Protein AF-A0A126T4B7-F1 (afdb_monomer_lite)

pLDDT: mean 78.83, std 16.31, range [33.16, 93.94]

Secondary structure (DSSP, 8-state):
-------HHHHHHHHHHHHHHHHHH---HHHHHHHHHHHTT-S-HHHHHHHHHHHHHTTS-------

Sequence (67 aa):
MILIPTTATFVEKLKKQAKALKKLDNCCYMEALEIVAKKAGYESWHHVKRCYDQSSAAKLGNIQNAK

Radius of gyration: 13.0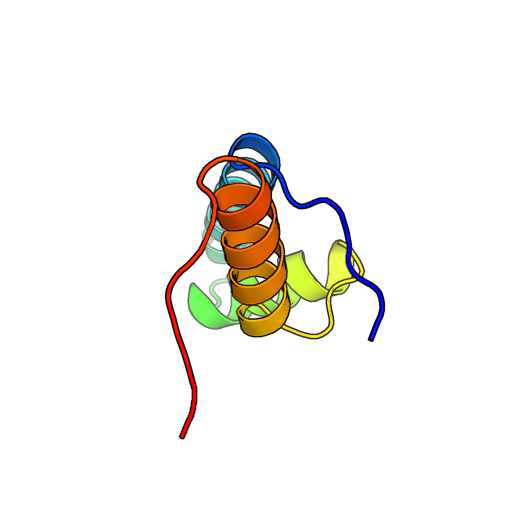8 Å; chains: 1; bounding box: 33×28×28 Å

Structure (mmCIF, N/CA/C/O backbone):
data_AF-A0A126T4B7-F1
#
_entry.id   AF-A0A126T4B7-F1
#
loop_
_atom_site.group_PDB
_atom_site.id
_atom_site.type_symbol
_atom_site.label_atom_id
_atom_site.label_alt_id
_atom_site.label_comp_id
_atom_site.label_asym_id
_atom_site.label_entity_id
_atom_site.label_seq_id
_atom_site.pdbx_PDB_ins_code
_atom_site.Cartn_x
_atom_site.Cartn_y
_atom_site.Cartn_z
_atom_site.occupanc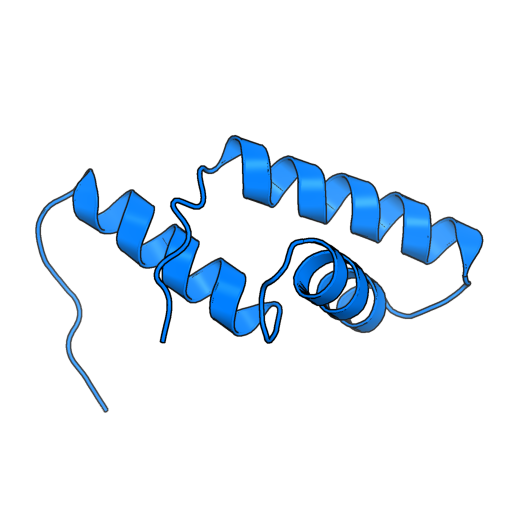y
_atom_site.B_iso_or_equiv
_atom_site.auth_seq_id
_atom_site.auth_comp_id
_atom_site.auth_asym_id
_atom_site.auth_atom_id
_atom_site.pdbx_PDB_model_num
ATOM 1 N N . MET A 1 1 ? -0.165 -14.193 -15.804 1.00 51.00 1 MET A N 1
ATOM 2 C CA . MET A 1 1 ? 0.496 -13.223 -14.906 1.00 51.00 1 MET A CA 1
ATOM 3 C C . MET A 1 1 ? 0.770 -11.961 -15.704 1.00 51.00 1 MET A C 1
ATOM 5 O O . MET A 1 1 ? 1.627 -11.991 -16.577 1.00 51.00 1 MET A O 1
ATOM 9 N N . ILE A 1 2 ? -0.026 -10.910 -15.491 1.00 64.19 2 ILE A N 1
ATOM 10 C CA . ILE A 1 2 ? 0.146 -9.627 -16.185 1.00 64.19 2 ILE A CA 1
ATOM 11 C C . ILE A 1 2 ? 1.081 -8.768 -15.341 1.00 64.19 2 ILE A C 1
ATOM 13 O O . ILE A 1 2 ? 0.783 -8.470 -14.187 1.00 64.19 2 ILE A O 1
ATOM 17 N N . LEU A 1 3 ? 2.207 -8.386 -15.930 1.00 59.81 3 LEU A N 1
ATOM 18 C CA . LEU A 1 3 ? 3.158 -7.460 -15.339 1.00 59.81 3 LEU A CA 1
ATOM 19 C C . LEU A 1 3 ? 2.616 -6.039 -15.485 1.00 59.81 3 LEU A C 1
ATOM 21 O O . LEU A 1 3 ? 2.594 -5.481 -16.581 1.00 59.81 3 LEU A O 1
ATOM 25 N N . ILE A 1 4 ? 2.148 -5.466 -14.380 1.00 69.75 4 ILE A N 1
ATOM 26 C CA . ILE A 1 4 ? 1.708 -4.072 -14.348 1.00 69.75 4 ILE A CA 1
ATOM 27 C C . ILE A 1 4 ? 2.955 -3.223 -14.071 1.00 69.75 4 ILE A C 1
ATOM 29 O O . ILE A 1 4 ? 3.659 -3.512 -13.103 1.00 69.75 4 ILE A O 1
ATOM 33 N N . PRO A 1 5 ? 3.271 -2.194 -14.877 1.00 65.56 5 PRO A N 1
ATOM 34 C CA . PRO A 1 5 ? 4.418 -1.324 -14.630 1.00 65.56 5 PRO A CA 1
ATOM 35 C C . PRO A 1 5 ? 4.198 -0.501 -13.350 1.00 65.56 5 PRO A C 1
ATOM 37 O O . PRO A 1 5 ? 3.667 0.611 -13.361 1.00 65.56 5 PRO A O 1
ATOM 40 N N . THR A 1 6 ? 4.581 -1.078 -12.213 1.00 78.56 6 THR A N 1
ATOM 41 C CA . THR A 1 6 ? 4.438 -0.476 -10.891 1.00 78.56 6 THR A CA 1
ATOM 42 C C . THR A 1 6 ? 5.648 0.397 -10.580 1.00 78.56 6 THR A C 1
ATOM 44 O O . THR A 1 6 ? 6.725 -0.090 -10.253 1.00 78.56 6 THR A O 1
ATOM 47 N N . THR A 1 7 ? 5.462 1.712 -10.609 1.00 79.75 7 THR A N 1
ATOM 48 C CA . THR A 1 7 ? 6.485 2.677 -10.183 1.00 79.75 7 THR A CA 1
ATOM 49 C C . THR A 1 7 ? 6.455 2.910 -8.670 1.00 79.75 7 THR A C 1
ATOM 51 O O . THR A 1 7 ? 5.422 2.728 -8.019 1.00 79.75 7 THR A O 1
ATOM 54 N N . ALA A 1 8 ? 7.572 3.375 -8.096 1.00 80.75 8 ALA A N 1
ATOM 55 C CA . ALA A 1 8 ? 7.673 3.711 -6.667 1.00 80.75 8 ALA A CA 1
ATOM 56 C C . ALA A 1 8 ? 6.552 4.656 -6.211 1.00 80.75 8 ALA A C 1
ATOM 58 O O . ALA A 1 8 ? 5.874 4.398 -5.217 1.00 80.75 8 ALA A O 1
ATOM 59 N N . THR A 1 9 ? 6.270 5.681 -7.016 1.00 85.19 9 THR A N 1
ATOM 60 C CA . THR A 1 9 ? 5.200 6.652 -6.768 1.00 85.19 9 THR A CA 1
ATOM 61 C C . THR A 1 9 ? 3.820 5.994 -6.693 1.00 85.19 9 THR A C 1
ATOM 63 O O . THR A 1 9 ? 2.960 6.430 -5.925 1.00 85.19 9 THR A O 1
ATOM 66 N N . PHE A 1 10 ? 3.588 4.928 -7.465 1.00 86.50 10 PHE A N 1
ATOM 67 C CA . PHE A 1 10 ? 2.335 4.180 -7.432 1.00 86.50 10 PHE A CA 1
ATOM 68 C C . PHE A 1 10 ? 2.207 3.343 -6.151 1.00 86.50 10 PHE A C 1
ATOM 70 O O . PHE A 1 10 ? 1.165 3.377 -5.499 1.00 86.50 10 PHE A O 1
ATOM 77 N N . VAL A 1 11 ? 3.282 2.673 -5.719 1.00 88.31 11 VAL A N 1
ATOM 78 C CA . VAL A 1 11 ? 3.311 1.945 -4.434 1.00 88.31 11 VAL A CA 1
ATOM 79 C C . VAL A 1 11 ? 3.067 2.892 -3.260 1.00 88.31 11 VAL A C 1
ATOM 81 O O . VAL A 1 11 ? 2.317 2.568 -2.339 1.00 88.31 11 VAL A O 1
ATOM 84 N N . GLU A 1 12 ? 3.663 4.083 -3.281 1.00 90.44 12 GLU A N 1
ATOM 85 C CA . GLU A 1 12 ? 3.432 5.100 -2.254 1.00 90.44 12 GLU A CA 1
ATOM 86 C C . GLU A 1 12 ? 1.986 5.604 -2.238 1.00 90.44 12 GLU A C 1
ATOM 88 O O . GLU A 1 12 ? 1.410 5.775 -1.159 1.00 90.44 12 GLU A O 1
ATOM 93 N N . LYS A 1 13 ? 1.368 5.788 -3.415 1.00 91.25 13 LYS A N 1
ATOM 94 C CA . LYS A 1 13 ? -0.065 6.099 -3.526 1.00 91.25 13 LYS A CA 1
ATOM 95 C C . LYS A 1 13 ? -0.921 5.005 -2.888 1.00 91.25 13 LYS A C 1
ATOM 97 O O . LYS A 1 13 ? -1.775 5.332 -2.065 1.00 91.25 13 LYS A O 1
ATOM 102 N N . LEU A 1 14 ? -0.644 3.732 -3.176 1.00 91.06 14 LEU A N 1
ATOM 103 C CA . LEU A 1 14 ? -1.361 2.609 -2.564 1.00 91.06 14 LEU A CA 1
ATOM 104 C C . LEU A 1 14 ? -1.190 2.586 -1.039 1.00 91.06 14 LEU A C 1
ATOM 106 O O . LEU A 1 14 ? -2.170 2.449 -0.315 1.00 91.06 14 LEU A O 1
ATOM 110 N N . LYS A 1 15 ? 0.026 2.810 -0.519 1.00 91.44 15 LYS A N 1
ATOM 111 C CA . LYS A 1 15 ? 0.269 2.905 0.935 1.00 91.44 15 LYS A CA 1
ATOM 112 C C . LYS A 1 15 ? -0.509 4.055 1.581 1.00 91.44 15 LYS A C 1
ATOM 114 O O . LYS A 1 15 ? -1.051 3.892 2.675 1.00 91.44 15 LYS A O 1
ATOM 119 N N . LYS A 1 16 ? -0.580 5.221 0.924 1.00 93.94 16 LYS A N 1
ATOM 120 C CA . LYS A 1 16 ? -1.388 6.362 1.392 1.00 93.94 16 LYS A CA 1
ATOM 121 C C . LYS A 1 16 ? -2.875 6.013 1.415 1.00 93.94 16 LYS A C 1
ATOM 123 O O . LYS A 1 16 ? -3.534 6.282 2.418 1.00 93.94 16 LYS A O 1
ATOM 128 N N . GLN A 1 17 ? -3.378 5.364 0.366 1.00 92.19 17 GLN A N 1
ATOM 129 C CA . GLN A 1 17 ? -4.762 4.893 0.309 1.00 92.19 17 GLN A CA 1
ATOM 130 C C . GLN A 1 17 ? -5.052 3.856 1.397 1.00 92.19 17 GLN A C 1
ATOM 132 O O . GLN A 1 17 ? -6.048 3.995 2.094 1.00 92.19 17 GLN A O 1
ATOM 137 N N . ALA A 1 18 ? -4.158 2.894 1.635 1.00 92.44 18 ALA A N 1
ATOM 138 C CA . ALA A 1 18 ? -4.312 1.907 2.702 1.00 92.44 18 ALA A CA 1
ATOM 139 C C . ALA A 1 18 ? -4.316 2.550 4.098 1.00 92.44 18 ALA A C 1
ATOM 141 O O . ALA A 1 18 ? -5.094 2.152 4.959 1.00 92.44 18 ALA A O 1
ATOM 142 N N . LYS A 1 19 ? -3.500 3.588 4.338 1.00 91.75 19 LYS A N 1
ATOM 143 C CA . LYS A 1 19 ? -3.551 4.356 5.597 1.00 91.75 19 LYS A CA 1
ATOM 144 C C . LYS A 1 19 ? -4.876 5.096 5.781 1.00 91.75 19 LYS A C 1
ATOM 146 O O . LYS A 1 19 ? -5.363 5.165 6.907 1.00 91.75 19 LYS A O 1
ATOM 151 N N . ALA A 1 20 ? -5.429 5.669 4.714 1.00 92.25 20 ALA A N 1
ATOM 152 C CA . ALA A 1 20 ? -6.737 6.315 4.762 1.00 92.25 20 ALA A CA 1
ATOM 153 C C . ALA A 1 20 ? -7.850 5.284 5.004 1.00 92.25 20 ALA A C 1
ATOM 155 O O . ALA A 1 20 ? -8.697 5.491 5.866 1.00 92.25 20 ALA A O 1
ATOM 156 N N . LEU A 1 21 ? -7.782 4.143 4.317 1.00 90.00 21 LEU A N 1
ATOM 157 C CA . LEU A 1 21 ? -8.757 3.061 4.418 1.00 90.00 21 LEU A CA 1
ATOM 158 C C . LEU A 1 21 ? -8.730 2.406 5.804 1.00 90.00 21 LEU A C 1
ATOM 160 O O . LEU A 1 21 ? -9.778 2.259 6.409 1.00 90.00 21 LEU A O 1
ATOM 164 N N . LYS A 1 22 ? -7.547 2.176 6.389 1.00 90.19 22 LYS A N 1
ATOM 165 C CA . LYS A 1 22 ? -7.397 1.758 7.795 1.00 90.19 22 LYS A CA 1
ATOM 166 C C . LYS A 1 22 ? -8.154 2.675 8.764 1.00 90.19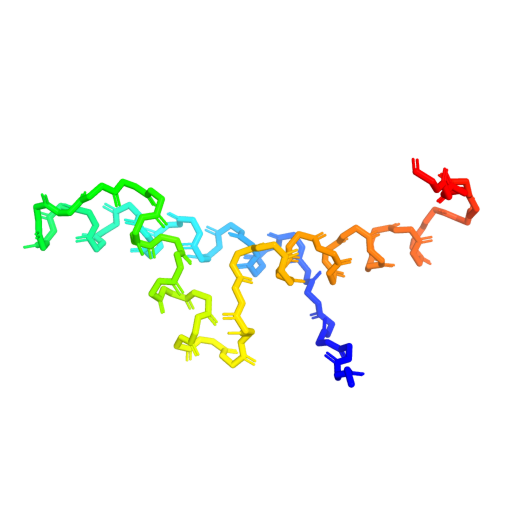 22 LYS A C 1
ATOM 168 O O . LYS A 1 22 ? -8.746 2.203 9.729 1.00 90.19 22 LYS A O 1
ATOM 173 N N . LYS A 1 23 ? -8.074 3.995 8.558 1.00 87.75 23 LYS A N 1
ATOM 174 C CA . LYS A 1 23 ? -8.745 4.973 9.431 1.00 87.75 23 LYS A CA 1
ATOM 175 C C . LYS A 1 23 ? -10.258 4.972 9.239 1.00 87.75 23 LYS A C 1
ATOM 177 O O . LYS A 1 23 ? -10.969 5.209 10.205 1.00 87.75 23 LYS A O 1
ATOM 182 N N . LEU A 1 24 ? -10.715 4.743 8.010 1.00 87.88 24 LEU A N 1
ATOM 183 C CA . LEU A 1 24 ? -12.129 4.759 7.655 1.00 87.88 24 LEU A CA 1
ATOM 184 C C . LEU A 1 24 ? -12.844 3.467 8.078 1.00 87.88 24 LEU A C 1
ATOM 186 O O . LEU A 1 24 ? -13.928 3.527 8.639 1.00 87.88 24 LEU A O 1
ATOM 190 N N . ASP A 1 25 ? -12.207 2.323 7.839 1.00 80.69 25 ASP A N 1
ATOM 191 C CA . ASP A 1 25 ? -12.810 0.987 7.928 1.00 80.69 25 ASP A CA 1
ATOM 192 C C . ASP A 1 25 ? -12.456 0.249 9.236 1.00 80.69 25 ASP A C 1
ATOM 194 O O . ASP A 1 25 ? -12.832 -0.900 9.427 1.00 80.69 25 ASP A O 1
ATOM 198 N N . ASN A 1 26 ? -11.673 0.877 10.128 1.00 84.69 26 ASN A N 1
ATOM 199 C CA . ASN A 1 26 ? -11.101 0.269 11.344 1.00 84.69 26 ASN A CA 1
ATOM 200 C C . ASN A 1 26 ? -10.378 -1.081 11.109 1.00 84.69 26 ASN A C 1
ATOM 202 O O . ASN A 1 26 ? -10.159 -1.851 12.039 1.00 84.69 26 ASN A O 1
ATOM 206 N N . CYS A 1 27 ? -9.974 -1.373 9.872 1.00 86.06 27 CYS A N 1
ATOM 207 C CA . CYS A 1 27 ? -9.360 -2.641 9.496 1.00 86.06 27 CYS A CA 1
ATOM 208 C C . CYS A 1 27 ? -7.843 -2.657 9.745 1.00 86.06 27 CYS A C 1
ATOM 210 O O . CYS A 1 27 ? -7.190 -1.624 9.943 1.00 86.06 27 CYS A O 1
ATOM 212 N N . CYS A 1 28 ? -7.235 -3.843 9.718 1.00 90.38 28 CYS A N 1
ATOM 213 C CA . CYS A 1 28 ? -5.785 -3.961 9.813 1.00 90.38 28 CYS A CA 1
ATOM 214 C C . CYS A 1 28 ? -5.092 -3.352 8.583 1.00 90.38 28 CYS A C 1
ATOM 216 O O . CYS A 1 28 ? -5.593 -3.386 7.462 1.00 90.38 28 CYS A O 1
ATOM 218 N N . TYR A 1 29 ? -3.881 -2.816 8.774 1.00 87.75 29 TYR A N 1
ATOM 219 C CA . TYR A 1 29 ? -3.122 -2.203 7.676 1.00 87.75 29 TYR A CA 1
ATOM 220 C C . TYR A 1 29 ? -2.823 -3.193 6.538 1.00 87.75 29 TYR A C 1
ATOM 222 O O . TYR A 1 29 ? -2.822 -2.793 5.378 1.00 87.75 29 TYR A O 1
ATOM 230 N N . MET A 1 30 ? -2.592 -4.473 6.858 1.00 87.75 30 MET A N 1
ATOM 231 C CA . MET A 1 30 ? -2.431 -5.527 5.850 1.00 87.75 30 MET A CA 1
ATOM 232 C C . MET A 1 30 ? -3.704 -5.721 5.024 1.00 87.75 30 MET A C 1
ATOM 234 O O . MET A 1 30 ? -3.619 -5.671 3.801 1.00 87.75 30 MET A O 1
ATOM 238 N N . GLU A 1 31 ? -4.864 -5.831 5.673 1.00 90.56 31 GLU A N 1
ATOM 239 C CA . GLU A 1 31 ? -6.165 -5.922 4.996 1.00 90.56 31 GLU A CA 1
ATOM 240 C C . GLU A 1 31 ? -6.374 -4.732 4.052 1.00 90.56 31 GLU A C 1
ATOM 242 O O . GLU A 1 31 ? -6.692 -4.888 2.874 1.00 90.56 31 GLU A O 1
ATOM 247 N N . ALA A 1 32 ? -6.095 -3.521 4.544 1.00 93.25 32 ALA A N 1
ATOM 248 C CA . ALA A 1 32 ? -6.214 -2.306 3.754 1.00 93.25 32 ALA A CA 1
ATOM 249 C C . ALA A 1 32 ? -5.291 -2.315 2.524 1.00 93.25 32 ALA A C 1
ATOM 251 O O . ALA A 1 32 ? -5.700 -1.863 1.455 1.00 93.25 32 ALA A O 1
ATOM 252 N N . LEU A 1 33 ? -4.063 -2.836 2.651 1.00 91.19 33 LEU A N 1
ATOM 253 C CA . LEU A 1 33 ? -3.125 -2.993 1.535 1.00 91.19 33 LEU A CA 1
ATOM 254 C C . LEU A 1 33 ? -3.624 -4.002 0.495 1.00 91.19 33 LEU A C 1
ATOM 256 O O . LEU A 1 33 ? -3.468 -3.765 -0.703 1.00 91.19 33 LEU A O 1
ATOM 260 N N . GLU A 1 34 ? -4.232 -5.103 0.931 1.00 92.31 34 GLU A N 1
ATOM 261 C CA . GLU A 1 34 ? -4.822 -6.096 0.031 1.00 92.31 34 GLU A CA 1
ATOM 262 C C . GLU A 1 34 ? -6.013 -5.523 -0.738 1.00 92.31 34 GLU A C 1
ATOM 264 O O . GLU A 1 34 ? -6.104 -5.692 -1.955 1.00 92.31 34 GLU A O 1
ATOM 269 N N . ILE A 1 35 ? -6.885 -4.779 -0.052 1.00 91.25 35 ILE A N 1
ATOM 270 C CA . ILE A 1 35 ? -8.056 -4.133 -0.652 1.00 91.25 35 ILE A CA 1
ATOM 271 C C . ILE A 1 35 ? -7.627 -3.123 -1.721 1.00 91.25 35 ILE A C 1
ATOM 273 O O . ILE A 1 35 ? -8.135 -3.162 -2.843 1.00 91.25 35 ILE A O 1
ATOM 277 N N . VAL A 1 36 ? -6.674 -2.232 -1.418 1.00 92.12 36 VAL A N 1
ATOM 278 C CA . VAL A 1 36 ? -6.211 -1.241 -2.409 1.00 92.12 36 VAL A CA 1
ATOM 279 C C . VAL A 1 36 ? -5.446 -1.891 -3.562 1.00 92.12 36 VAL A C 1
ATOM 281 O O . VAL A 1 36 ? -5.556 -1.417 -4.690 1.00 92.12 36 VAL A O 1
ATOM 284 N N . ALA A 1 37 ? -4.720 -2.989 -3.317 1.00 90.69 37 ALA A N 1
ATOM 285 C CA . ALA A 1 37 ? -4.050 -3.751 -4.370 1.00 90.69 37 ALA A CA 1
ATOM 286 C C . ALA A 1 37 ? -5.068 -4.366 -5.341 1.00 90.69 37 ALA A C 1
ATOM 288 O O . ALA A 1 37 ? -4.974 -4.129 -6.546 1.00 90.69 37 ALA A O 1
ATOM 289 N N . LYS A 1 38 ? -6.088 -5.057 -4.816 1.00 90.38 38 LYS A N 1
ATOM 290 C CA . LYS A 1 38 ? -7.198 -5.611 -5.609 1.00 90.38 38 LYS A CA 1
ATOM 291 C C . LYS A 1 3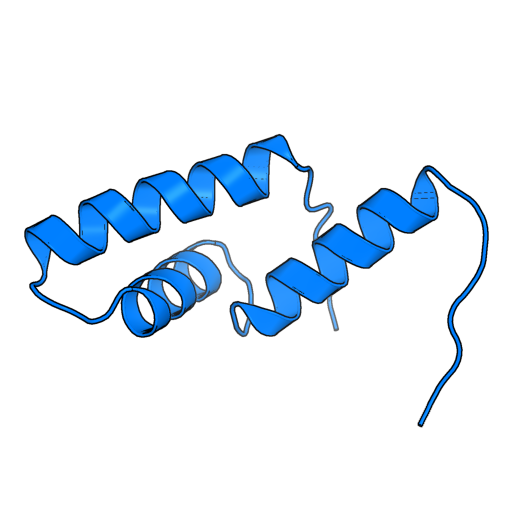8 ? -7.935 -4.536 -6.392 1.00 90.38 38 LYS A C 1
ATOM 293 O O . LYS A 1 38 ? -8.177 -4.692 -7.585 1.00 90.38 38 LYS A O 1
ATOM 298 N N . LYS A 1 39 ? -8.207 -3.396 -5.756 1.00 89.62 39 LYS A N 1
ATOM 299 C CA . LYS A 1 39 ? -8.871 -2.252 -6.394 1.00 89.62 39 LYS A CA 1
ATOM 300 C C . LYS A 1 39 ? -8.047 -1.627 -7.524 1.00 89.62 39 LYS A C 1
ATOM 302 O O . LYS A 1 39 ? -8.618 -1.072 -8.455 1.00 89.62 39 LYS A O 1
ATOM 307 N N . ALA A 1 40 ? -6.723 -1.726 -7.454 1.00 86.50 40 ALA A N 1
ATOM 308 C CA . ALA A 1 40 ? -5.810 -1.273 -8.499 1.00 86.50 40 ALA A CA 1
ATOM 309 C C . ALA A 1 40 ? -5.545 -2.330 -9.592 1.00 86.50 40 ALA A C 1
ATOM 311 O O . ALA A 1 40 ? -4.735 -2.077 -10.481 1.00 86.50 40 ALA A O 1
ATOM 312 N N . GLY A 1 41 ? -6.208 -3.492 -9.538 1.00 85.94 41 GLY A N 1
ATOM 313 C CA . GLY A 1 41 ? -6.082 -4.561 -10.533 1.00 85.94 41 GLY A CA 1
ATOM 314 C C . GLY A 1 41 ? -4.978 -5.582 -10.245 1.00 85.94 41 GLY A C 1
ATOM 315 O O . GLY A 1 41 ? -4.652 -6.388 -11.113 1.00 85.94 41 GLY A O 1
ATOM 316 N N . TYR A 1 42 ? -4.391 -5.571 -9.046 1.00 88.00 42 TYR A N 1
ATOM 317 C CA . TYR A 1 42 ? -3.419 -6.579 -8.619 1.00 88.00 42 TYR A CA 1
ATOM 318 C C . TYR A 1 42 ? -4.117 -7.707 -7.857 1.00 88.00 42 TYR A C 1
ATOM 320 O O . TYR A 1 42 ? -5.072 -7.467 -7.132 1.00 88.00 42 TYR A O 1
ATOM 328 N N . GLU A 1 43 ? -3.601 -8.932 -7.933 1.00 86.25 43 GLU A N 1
ATOM 329 C CA . GLU A 1 43 ? -4.177 -10.064 -7.190 1.00 86.25 43 GLU A CA 1
ATOM 330 C C . GLU A 1 43 ? -4.026 -9.904 -5.664 1.00 86.25 43 GLU A C 1
ATOM 332 O O . GLU A 1 43 ? -4.971 -10.132 -4.905 1.00 86.25 43 GLU A O 1
ATOM 337 N N . SER A 1 44 ? -2.850 -9.448 -5.218 1.00 87.88 44 SER A N 1
ATOM 338 C CA . SER A 1 44 ? -2.521 -9.235 -3.802 1.00 87.88 44 SER A CA 1
ATOM 339 C C . SER A 1 44 ? -1.424 -8.183 -3.638 1.00 87.88 44 SER A C 1
ATOM 341 O O . SER A 1 44 ? -0.698 -7.861 -4.583 1.00 87.88 44 SER A O 1
ATOM 343 N N . TRP A 1 45 ? -1.197 -7.719 -2.404 1.00 87.44 45 TRP A N 1
ATOM 344 C CA . TRP A 1 45 ? -0.050 -6.853 -2.090 1.00 87.44 45 TRP A CA 1
ATOM 345 C C . TRP A 1 45 ? 1.302 -7.511 -2.432 1.00 87.44 45 TRP A C 1
ATOM 347 O O . TRP A 1 45 ? 2.268 -6.839 -2.799 1.00 87.44 45 TRP A O 1
ATOM 357 N N . HIS A 1 46 ? 1.372 -8.845 -2.386 1.00 86.62 46 HIS A N 1
ATOM 358 C CA . HIS A 1 46 ? 2.534 -9.593 -2.870 1.00 86.62 46 HIS A CA 1
ATOM 359 C C . HIS A 1 46 ? 2.781 -9.410 -4.373 1.00 86.62 46 HIS A C 1
ATOM 361 O O . HIS A 1 46 ? 3.934 -9.277 -4.782 1.00 86.62 46 HIS A O 1
ATOM 367 N N . HIS A 1 47 ? 1.719 -9.350 -5.183 1.00 85.44 47 HIS A N 1
ATOM 368 C CA . HIS A 1 47 ? 1.823 -9.099 -6.620 1.00 85.44 47 HIS A CA 1
ATOM 369 C C . HIS A 1 47 ? 2.337 -7.680 -6.900 1.00 85.44 47 HIS A C 1
ATOM 371 O O . HIS A 1 47 ? 3.215 -7.507 -7.740 1.00 85.44 47 HIS A O 1
ATOM 377 N N . VAL A 1 48 ? 1.883 -6.689 -6.121 1.00 86.50 48 VAL A N 1
ATOM 378 C CA . VAL A 1 48 ? 2.403 -5.309 -6.171 1.00 86.50 48 VAL A CA 1
ATOM 379 C C . VAL A 1 48 ? 3.900 -5.279 -5.863 1.00 86.50 48 VAL A C 1
ATOM 381 O O . VAL A 1 48 ? 4.659 -4.666 -6.605 1.00 86.50 48 VAL A O 1
ATOM 384 N N . LYS A 1 49 ? 4.348 -5.959 -4.795 1.00 85.88 49 LYS A N 1
ATOM 385 C CA . LYS A 1 49 ? 5.779 -6.034 -4.454 1.00 85.88 49 LYS A CA 1
ATOM 386 C C . LYS A 1 49 ? 6.596 -6.704 -5.555 1.00 85.88 49 LYS A C 1
ATOM 388 O O . LYS A 1 49 ? 7.659 -6.195 -5.871 1.00 85.88 49 LYS A O 1
ATOM 393 N N . ARG A 1 50 ? 6.095 -7.785 -6.161 1.00 85.06 50 ARG A N 1
ATOM 394 C CA . ARG A 1 50 ? 6.758 -8.448 -7.295 1.00 85.06 50 ARG A CA 1
ATOM 395 C C . ARG A 1 50 ? 6.860 -7.547 -8.524 1.00 85.06 50 ARG A C 1
ATOM 397 O O . ARG A 1 50 ? 7.940 -7.435 -9.083 1.00 85.06 50 ARG A O 1
ATOM 404 N N . CYS A 1 51 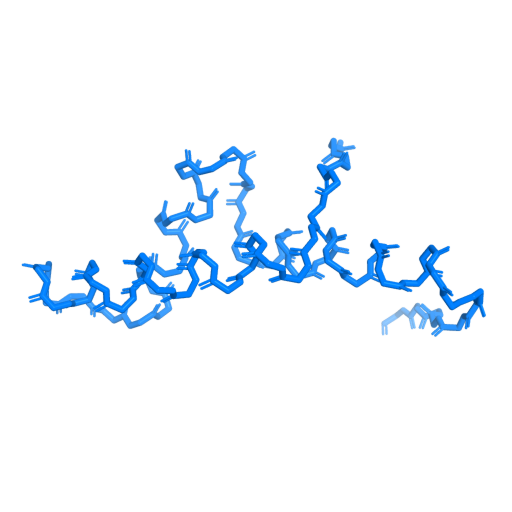? 5.777 -6.872 -8.908 1.00 84.88 51 CYS A N 1
ATOM 405 C CA . CYS A 1 51 ? 5.800 -5.931 -10.032 1.00 84.88 51 CYS A CA 1
ATOM 406 C C . CYS A 1 51 ? 6.715 -4.730 -9.749 1.00 84.88 51 CYS A C 1
ATOM 408 O O . CYS A 1 51 ? 7.418 -4.265 -10.640 1.00 84.88 51 CYS A O 1
ATOM 410 N N . TYR A 1 52 ? 6.742 -4.246 -8.505 1.00 84.75 52 TYR A N 1
ATOM 411 C CA . TYR A 1 52 ? 7.634 -3.169 -8.080 1.00 84.75 52 TYR A CA 1
ATOM 412 C C . TYR A 1 52 ? 9.108 -3.586 -8.092 1.00 84.75 52 TYR A C 1
ATOM 414 O O . TYR A 1 52 ? 9.956 -2.834 -8.573 1.00 84.75 52 TYR A O 1
ATOM 422 N N . ASP A 1 53 ? 9.404 -4.779 -7.580 1.00 82.31 53 ASP A N 1
ATOM 423 C CA . ASP A 1 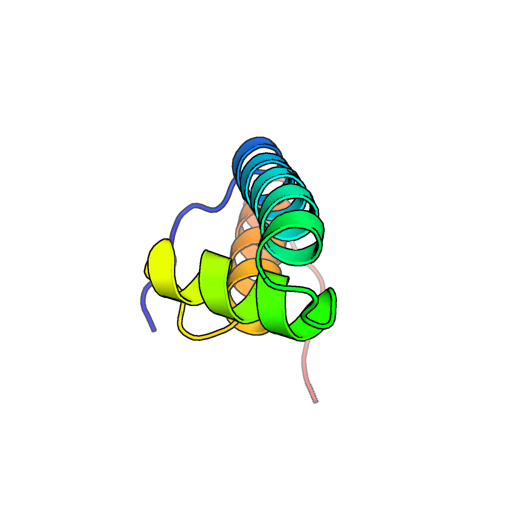53 ? 10.739 -5.369 -7.587 1.00 82.31 53 ASP A CA 1
ATOM 424 C C . ASP A 1 53 ? 11.223 -5.568 -9.024 1.00 82.31 53 ASP A C 1
ATOM 426 O O . ASP A 1 53 ? 12.272 -5.056 -9.386 1.00 82.31 53 ASP A O 1
ATOM 430 N N . GLN A 1 54 ? 10.389 -6.142 -9.896 1.00 77.50 54 GLN A N 1
ATOM 431 C CA . GLN A 1 54 ? 10.690 -6.288 -11.322 1.00 77.50 54 GLN A CA 1
ATOM 432 C C . GLN A 1 54 ? 10.833 -4.941 -12.041 1.00 77.50 54 GLN A C 1
ATOM 434 O O . GLN A 1 54 ? 11.721 -4.790 -12.875 1.00 77.50 54 GLN A O 1
ATOM 439 N N . SER A 1 55 ? 10.020 -3.935 -11.707 1.00 76.44 55 SER A N 1
ATOM 440 C CA . SER A 1 55 ? 10.160 -2.586 -12.270 1.00 76.44 55 SER A CA 1
ATOM 441 C C . SER A 1 55 ? 11.426 -1.875 -11.783 1.00 76.44 55 SER A C 1
ATOM 443 O O . SER A 1 55 ? 11.952 -1.023 -12.501 1.00 76.44 55 SER A O 1
ATOM 445 N N . SER A 1 56 ? 11.900 -2.187 -10.576 1.00 67.56 56 SER A N 1
ATOM 446 C CA . SER A 1 56 ? 13.140 -1.640 -10.014 1.00 67.56 56 SER A CA 1
ATOM 447 C C . SER A 1 56 ? 14.363 -2.391 -10.546 1.00 67.56 56 SER A C 1
ATOM 449 O O . SER A 1 56 ? 15.346 -1.759 -10.916 1.00 67.56 56 SER A O 1
ATOM 451 N N . ALA A 1 57 ? 14.269 -3.713 -10.696 1.00 62.66 57 ALA A N 1
ATOM 452 C CA . ALA A 1 57 ? 15.265 -4.574 -11.330 1.00 62.66 57 ALA A CA 1
ATOM 453 C C . ALA A 1 57 ? 15.393 -4.299 -12.838 1.00 62.66 57 ALA A C 1
ATOM 455 O O . ALA A 1 57 ? 16.477 -4.384 -13.399 1.00 62.66 57 ALA A O 1
ATOM 456 N N . ALA A 1 58 ? 14.323 -3.863 -13.510 1.00 57.28 58 ALA A N 1
ATOM 457 C CA . ALA A 1 58 ? 14.426 -3.351 -14.877 1.00 57.28 58 ALA A CA 1
ATOM 458 C C . ALA A 1 58 ? 15.268 -2.060 -14.960 1.00 57.28 58 ALA A C 1
ATOM 460 O O . ALA A 1 58 ? 15.817 -1.757 -16.016 1.00 57.28 58 ALA A O 1
ATOM 461 N N . LYS A 1 59 ? 15.397 -1.306 -13.854 1.00 53.56 59 LYS A N 1
ATOM 462 C CA . LYS A 1 59 ? 16.296 -0.144 -13.745 1.00 53.56 59 LYS A CA 1
ATOM 463 C C . LYS A 1 59 ? 17.695 -0.483 -13.215 1.00 53.56 59 LYS A C 1
ATOM 465 O O . LYS A 1 59 ? 18.602 0.320 -13.411 1.00 53.56 59 LYS A O 1
ATOM 470 N N . LEU A 1 60 ? 17.884 -1.636 -12.578 1.00 46.72 60 LEU A N 1
ATOM 471 C CA . LEU A 1 60 ? 19.168 -2.122 -12.071 1.00 46.72 60 LEU A CA 1
ATOM 472 C C . LEU A 1 60 ? 19.319 -3.585 -12.493 1.00 46.72 60 LEU A C 1
ATOM 474 O O . LEU A 1 60 ? 18.801 -4.483 -11.835 1.00 46.72 60 LEU A O 1
ATOM 478 N N . GLY A 1 61 ? 19.972 -3.819 -13.630 1.00 48.19 61 GLY A N 1
ATOM 479 C CA . GLY A 1 61 ? 20.127 -5.158 -14.182 1.00 48.19 61 GLY A CA 1
ATOM 480 C C . GLY A 1 61 ? 20.633 -6.184 -13.159 1.00 48.19 61 GLY A C 1
ATOM 481 O O . GLY A 1 61 ? 21.655 -5.973 -12.516 1.00 48.19 61 GLY A O 1
ATOM 482 N N . ASN A 1 62 ? 19.942 -7.327 -13.139 1.00 54.28 62 ASN A N 1
ATOM 483 C CA . ASN A 1 62 ? 20.350 -8.623 -12.592 1.00 54.28 62 ASN A CA 1
ATOM 484 C C . ASN A 1 62 ? 20.449 -8.776 -11.054 1.00 54.28 62 ASN A C 1
ATOM 486 O O . ASN A 1 62 ? 20.993 -7.933 -10.355 1.00 54.28 62 ASN A O 1
ATOM 490 N N . ILE A 1 63 ? 20.052 -9.977 -10.591 1.00 51.72 63 ILE A N 1
ATOM 491 C CA . ILE A 1 63 ? 20.271 -10.626 -9.273 1.00 51.72 63 ILE A CA 1
ATOM 492 C C . ILE A 1 63 ? 19.023 -10.700 -8.361 1.00 51.72 63 ILE A C 1
ATOM 494 O O . ILE A 1 63 ? 18.875 -9.909 -7.436 1.00 51.72 63 ILE A O 1
ATOM 498 N N . GLN A 1 64 ? 18.181 -11.736 -8.543 1.00 42.78 64 GLN A N 1
ATOM 499 C CA . GLN A 1 64 ? 18.087 -12.851 -7.571 1.00 42.78 64 GLN A CA 1
ATOM 500 C C . GLN A 1 64 ? 17.156 -14.007 -8.013 1.00 42.78 64 GLN A C 1
ATOM 502 O O . GLN A 1 64 ? 15.938 -13.886 -8.121 1.00 42.78 64 GLN A O 1
ATOM 507 N N . ASN A 1 65 ? 17.822 -15.145 -8.250 1.00 36.91 65 ASN A N 1
ATOM 508 C CA . ASN A 1 65 ? 17.394 -16.550 -8.188 1.00 36.91 65 ASN A CA 1
ATOM 509 C C . ASN A 1 65 ? 16.646 -16.809 -6.851 1.00 36.91 65 ASN A C 1
ATOM 511 O O . ASN A 1 65 ? 17.038 -16.251 -5.835 1.00 36.91 65 ASN A O 1
ATOM 515 N N . ALA A 1 66 ? 15.468 -17.435 -6.829 1.00 38.81 66 ALA A N 1
ATOM 516 C CA . ALA A 1 66 ? 15.192 -18.880 -6.813 1.00 38.81 66 ALA A CA 1
ATOM 517 C C . ALA A 1 66 ? 15.200 -19.530 -5.413 1.00 38.81 66 ALA A C 1
ATOM 519 O O . ALA A 1 66 ? 16.149 -19.369 -4.656 1.00 38.81 66 ALA A O 1
ATOM 520 N N . LYS A 1 67 ? 14.166 -20.367 -5.227 1.00 33.16 67 LYS A N 1
ATOM 521 C CA . LYS A 1 67 ? 13.867 -21.323 -4.146 1.00 33.16 67 LYS A CA 1
ATOM 522 C C . LYS A 1 67 ? 13.411 -20.759 -2.804 1.00 33.16 67 LYS A C 1
ATOM 524 O O . LYS A 1 67 ? 14.177 -20.036 -2.143 1.00 33.16 67 LYS A O 1
#

Organism: NCBI:txid1538553

Foldseek 3Di:
DDQDQQEPVNVVVLLVQLVVCCVVVVDDSLVSSQVSCVVVVHNGNVRNVVSHVVNVCVVVPDDDDDD